Protein AF-A0A9Q0SMW6-F1 (afdb_monomer_lite)

Foldseek 3Di:
DDDDDDDDDDPPDPDDDPDDPPDPDPDPPDDDDPVCVVVVVVVVVVCVVVVVCVDPVSVVVVVVVVVVVCVVCLVVQLVVCCVVPVDHSVRCVVPPD

Secondary structure (DSSP, 8-state):
----------TT-----------------PPPPGGGHHHHHHHHHHHHHTTTT--HHHHHHHHHHHHHHHHHHHHHHHHHHHHHH---HHHHHHHH-

pLDDT: mean 78.15, std 25.86, range [30.95, 98.12]

InterPro domains:
  IPR012394 Aldehyde dehydrogenase NAD(P)-dependent [PTHR43570] (38-97)
  IPR016161 Aldehyde/histidinol dehydrogenase [SSF53720] (36-94)
  IPR016162 Aldehyde dehydrogenase, N-terminal [G3DSA:3.40.605.10] (46-97)

Organism: NCBI:txid2511006

Sequence (97 aa):
MRSLFFIIFISGISKSASAALPAPTEGKKQPFDAGEAPLLVKELNESFRAGRTRSYEWRVSQLKGIGKMVEEREKDISEALYKDLSKPEFEAFASEV

Radius of gyration: 18.3 Å; chains: 1; bounding box: 31×52×44 Å

Structure (mmCIF, N/CA/C/O backbone):
data_AF-A0A9Q0SMW6-F1
#
_entry.id   AF-A0A9Q0SMW6-F1
#
loop_
_atom_site.group_PDB
_atom_site.id
_atom_site.type_symbol
_atom_site.label_atom_id
_atom_site.label_alt_id
_atom_site.label_comp_id
_atom_site.label_asym_id
_atom_site.label_entity_id
_atom_site.label_seq_id
_atom_site.pdbx_PDB_ins_code
_atom_site.Cartn_x
_atom_site.Cartn_y
_atom_site.Cartn_z
_atom_site.occupancy
_atom_site.B_iso_or_equiv
_atom_site.auth_seq_id
_atom_site.auth_comp_id
_atom_site.auth_asym_id
_atom_site.auth_atom_id
_atom_site.pdbx_PDB_model_num
ATOM 1 N N . MET A 1 1 ? 16.634 28.889 14.436 1.00 38.78 1 MET A N 1
ATOM 2 C CA . MET A 1 1 ? 15.357 28.813 15.181 1.00 38.78 1 MET A CA 1
ATOM 3 C C . MET A 1 1 ? 14.342 27.992 14.392 1.00 38.78 1 MET A C 1
ATOM 5 O O . MET A 1 1 ? 13.683 28.546 13.530 1.00 38.78 1 MET A O 1
ATOM 9 N N . ARG A 1 2 ? 14.262 26.682 14.647 1.00 31.50 2 ARG A N 1
ATOM 10 C CA . ARG A 1 2 ? 13.146 25.767 14.316 1.00 31.50 2 ARG A CA 1
ATOM 11 C C . ARG A 1 2 ? 13.282 24.581 15.284 1.00 31.50 2 ARG A C 1
ATOM 13 O O . ARG A 1 2 ? 13.978 23.625 14.987 1.00 31.50 2 ARG A O 1
ATOM 20 N N . SER A 1 3 ? 13.153 24.879 16.573 1.00 31.62 3 SER A N 1
ATOM 21 C CA . SER A 1 3 ? 11.986 24.545 17.398 1.00 31.62 3 SER A CA 1
ATOM 22 C C . SER A 1 3 ? 11.724 23.041 17.426 1.00 31.62 3 SER A C 1
ATOM 24 O O . SER A 1 3 ? 11.125 22.471 16.518 1.00 31.62 3 SER A O 1
ATOM 26 N N . LEU A 1 4 ? 12.251 22.439 18.493 1.00 32.38 4 LEU A N 1
ATOM 27 C CA . LEU A 1 4 ? 11.910 21.134 19.030 1.00 32.38 4 LEU A CA 1
ATOM 28 C C . LEU A 1 4 ? 10.396 21.073 19.259 1.00 32.38 4 LEU A C 1
ATOM 30 O O . LEU A 1 4 ? 9.923 21.665 20.217 1.00 32.38 4 LEU A O 1
ATOM 34 N N . PHE A 1 5 ? 9.646 20.354 18.432 1.00 36.09 5 PHE A N 1
ATOM 35 C CA . PHE A 1 5 ? 8.296 19.896 18.778 1.00 36.09 5 PHE A CA 1
ATOM 36 C C . PHE A 1 5 ? 7.949 18.692 17.902 1.00 36.09 5 PHE A C 1
ATOM 38 O O . PHE A 1 5 ? 7.287 18.834 16.882 1.00 36.09 5 PHE A O 1
ATOM 45 N N . PHE A 1 6 ? 8.427 17.501 18.271 1.00 34.25 6 PHE A N 1
ATOM 46 C CA . PHE A 1 6 ? 7.779 16.257 17.843 1.00 34.25 6 PHE A CA 1
ATOM 47 C C . PHE A 1 6 ? 8.086 15.098 18.802 1.00 34.25 6 PHE A C 1
ATOM 49 O O . PHE A 1 6 ? 8.733 14.113 18.469 1.00 34.25 6 PHE A O 1
ATOM 56 N N . ILE A 1 7 ? 7.622 15.251 20.039 1.00 36.38 7 ILE A N 1
ATOM 57 C CA . ILE A 1 7 ? 7.239 14.142 20.918 1.00 36.38 7 ILE A CA 1
ATOM 58 C C . ILE A 1 7 ? 5.866 14.609 21.410 1.00 36.38 7 ILE A C 1
ATOM 60 O O . ILE A 1 7 ? 5.746 15.728 21.899 1.00 36.38 7 ILE A O 1
ATOM 64 N N . ILE A 1 8 ? 4.769 13.923 21.109 1.00 31.52 8 ILE A N 1
ATOM 65 C CA . ILE A 1 8 ? 4.235 12.770 21.837 1.00 31.52 8 ILE A CA 1
ATOM 66 C C . ILE A 1 8 ? 3.175 12.114 20.917 1.00 31.52 8 ILE A C 1
ATOM 68 O O . ILE A 1 8 ? 2.549 12.823 20.132 1.00 31.52 8 ILE A O 1
ATOM 72 N N . PHE A 1 9 ? 2.954 10.798 21.079 1.00 31.41 9 PHE A N 1
ATOM 73 C CA . PHE A 1 9 ? 1.710 10.037 20.805 1.00 31.41 9 PHE A CA 1
ATOM 74 C C . PHE A 1 9 ? 1.787 8.858 19.814 1.00 31.41 9 PHE A C 1
ATOM 76 O O . PHE A 1 9 ? 1.063 8.841 18.830 1.00 31.41 9 PHE A O 1
ATOM 83 N N . ILE A 1 10 ? 2.569 7.812 20.131 1.00 39.53 10 ILE A N 1
ATOM 84 C CA . ILE A 1 10 ? 2.182 6.409 19.843 1.00 39.53 10 ILE A CA 1
ATOM 85 C C . ILE A 1 10 ? 2.732 5.494 20.955 1.00 39.53 10 ILE A C 1
ATOM 87 O O . ILE A 1 10 ? 3.656 4.706 20.757 1.00 39.53 10 ILE A O 1
ATOM 91 N N . SER A 1 11 ? 2.184 5.591 22.167 1.00 36.94 11 SER A N 1
ATOM 92 C CA . SER A 1 11 ? 2.352 4.533 23.169 1.00 36.94 11 SER A CA 1
ATOM 93 C C . SER A 1 11 ? 1.536 3.315 22.724 1.00 36.94 11 SER A C 1
ATOM 95 O O . SER A 1 11 ? 0.342 3.230 23.005 1.00 36.94 11 SER A O 1
ATOM 97 N N . GLY A 1 12 ? 2.157 2.405 21.968 1.00 38.72 12 GLY A N 1
ATOM 98 C CA . GLY A 1 12 ? 1.531 1.128 21.607 1.00 38.72 12 GLY A CA 1
ATOM 99 C C . GLY A 1 12 ? 2.046 0.425 20.353 1.00 38.72 12 GLY A C 1
ATOM 100 O O . GLY A 1 12 ? 1.697 -0.730 20.149 1.00 38.72 12 GLY A O 1
ATOM 101 N N . ILE A 1 13 ? 2.895 1.060 19.540 1.00 44.75 13 ILE A N 1
ATOM 102 C CA . ILE A 1 13 ? 3.664 0.369 18.493 1.00 44.75 13 ILE A CA 1
ATOM 103 C C . ILE A 1 13 ? 5.132 0.719 18.720 1.00 44.75 13 ILE A C 1
ATOM 105 O O . ILE A 1 13 ? 5.706 1.622 18.118 1.00 44.75 13 ILE A O 1
ATOM 109 N N . SER A 1 14 ? 5.721 0.025 19.691 1.00 35.66 14 SER A N 1
ATOM 110 C CA . SER A 1 14 ? 7.161 0.018 19.921 1.00 35.66 14 SER A CA 1
ATOM 111 C C . SER A 1 14 ? 7.841 -0.755 18.789 1.00 35.66 14 SER A C 1
ATOM 113 O O . SER A 1 14 ? 8.009 -1.969 18.866 1.00 35.66 14 SER A O 1
ATOM 115 N N . LYS A 1 15 ? 8.194 -0.041 17.716 1.00 34.09 15 LYS A N 1
ATOM 116 C CA . LYS A 1 15 ? 9.449 -0.221 16.972 1.00 34.09 15 LYS A CA 1
ATOM 117 C C . LYS A 1 15 ? 9.636 0.952 16.014 1.00 34.09 15 LYS A C 1
ATOM 119 O O . LYS A 1 15 ? 9.069 1.010 14.930 1.00 34.09 15 LYS A O 1
ATOM 124 N N . SER A 1 16 ? 10.455 1.902 16.441 1.00 33.50 16 SER A N 1
ATOM 125 C CA . SER A 1 16 ? 11.094 2.874 15.566 1.00 33.50 16 SER A CA 1
ATOM 126 C C . SER A 1 16 ? 11.999 2.144 14.568 1.00 33.50 16 SER A C 1
ATOM 128 O O . SER A 1 16 ? 12.974 1.515 14.976 1.00 33.50 16 SER A O 1
ATOM 130 N N . ALA A 1 17 ? 11.716 2.269 13.276 1.00 30.95 17 ALA A N 1
ATOM 131 C CA . ALA A 1 17 ? 12.685 2.023 12.216 1.00 30.95 17 ALA A CA 1
ATOM 132 C C . ALA A 1 17 ? 12.727 3.266 11.320 1.00 30.95 17 ALA A C 1
ATOM 134 O O . ALA A 1 17 ? 12.131 3.315 10.251 1.00 30.95 17 ALA A O 1
ATOM 135 N N . SER A 1 18 ? 13.424 4.301 11.793 1.00 40.06 18 SER A N 1
ATOM 136 C CA . SER A 1 18 ? 14.062 5.259 10.892 1.00 40.06 18 SER A CA 1
ATOM 137 C C . SER A 1 18 ? 15.298 4.558 10.338 1.00 40.06 18 SER A C 1
ATOM 139 O O . SER A 1 18 ? 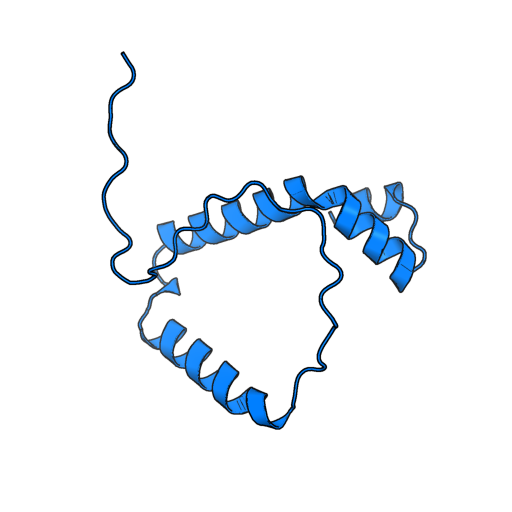16.377 4.642 10.918 1.00 40.06 18 SER A O 1
ATOM 141 N N . ALA A 1 19 ? 15.117 3.804 9.262 1.00 32.47 19 ALA A N 1
ATOM 142 C CA . ALA A 1 19 ? 16.199 3.262 8.462 1.00 32.47 19 ALA A CA 1
ATOM 143 C C . ALA A 1 19 ? 15.980 3.776 7.042 1.00 32.47 19 ALA A C 1
ATOM 145 O O . ALA A 1 19 ? 14.886 3.621 6.498 1.00 32.47 19 ALA A O 1
ATOM 146 N N . ALA A 1 20 ? 17.003 4.409 6.462 1.00 37.12 20 ALA A N 1
ATOM 147 C CA . ALA A 1 20 ? 17.096 4.530 5.014 1.00 37.12 20 ALA A CA 1
ATOM 148 C C . ALA A 1 20 ? 16.736 3.164 4.427 1.00 37.12 20 ALA A C 1
ATOM 150 O O . ALA A 1 20 ? 17.273 2.161 4.903 1.00 37.12 20 ALA A O 1
ATOM 151 N N . LEU A 1 21 ? 15.778 3.129 3.498 1.00 42.47 21 LEU A N 1
ATOM 152 C CA . LEU A 1 21 ? 15.308 1.889 2.895 1.00 42.47 21 LEU A CA 1
ATOM 153 C C . LEU A 1 21 ? 16.539 1.100 2.420 1.00 42.47 21 LEU A C 1
ATOM 155 O O . LEU A 1 21 ? 17.241 1.574 1.524 1.00 42.47 21 LEU A O 1
ATOM 159 N N . PRO A 1 22 ? 16.871 -0.039 3.054 1.00 42.59 22 PRO A N 1
ATOM 160 C CA . PRO A 1 22 ? 17.939 -0.879 2.553 1.00 42.59 22 PRO A CA 1
ATOM 161 C C . PRO A 1 22 ? 17.536 -1.348 1.153 1.00 42.59 22 PRO A C 1
ATOM 163 O O . PRO A 1 22 ? 16.350 -1.583 0.899 1.00 42.59 22 PRO A O 1
ATOM 166 N N . ALA A 1 23 ? 18.520 -1.461 0.257 1.00 47.81 23 ALA A N 1
ATOM 167 C CA . ALA A 1 23 ? 18.352 -2.100 -1.047 1.00 47.81 23 ALA A CA 1
ATOM 168 C C . ALA A 1 23 ? 17.529 -3.393 -0.894 1.00 47.81 23 ALA A C 1
ATOM 170 O O . ALA A 1 23 ? 17.689 -4.056 0.139 1.00 47.81 23 ALA A O 1
ATOM 171 N N . PRO A 1 24 ? 16.658 -3.744 -1.861 1.00 53.09 24 PRO A N 1
ATOM 172 C CA . PRO A 1 24 ? 15.805 -4.921 -1.770 1.00 53.09 24 PRO A CA 1
ATOM 173 C C . PRO A 1 24 ? 16.688 -6.147 -1.556 1.00 53.09 24 PRO A C 1
ATOM 175 O O . PRO A 1 24 ? 17.323 -6.665 -2.469 1.00 53.09 24 PRO A O 1
ATOM 178 N N 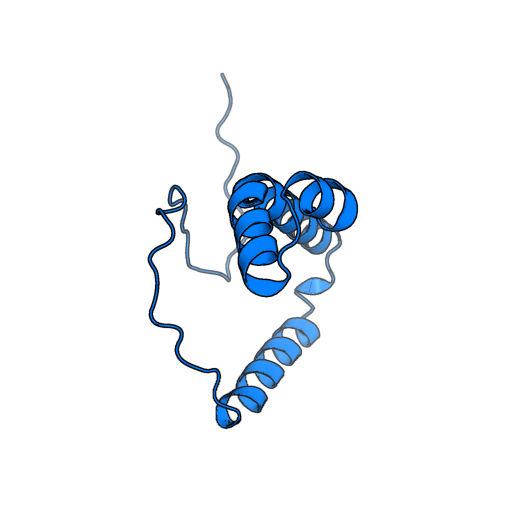. THR A 1 25 ? 16.782 -6.585 -0.305 1.00 44.91 25 THR A N 1
ATOM 179 C CA . THR A 1 25 ? 17.354 -7.875 0.010 1.00 44.91 25 THR A CA 1
ATOM 180 C C . THR A 1 25 ? 16.319 -8.871 -0.471 1.00 44.91 25 THR A C 1
ATOM 182 O O . THR A 1 25 ? 15.172 -8.847 -0.021 1.00 44.91 25 THR A O 1
ATOM 185 N N . GLU A 1 26 ? 16.698 -9.706 -1.437 1.00 49.84 26 GLU A N 1
ATOM 186 C CA . GLU A 1 26 ? 15.922 -10.870 -1.855 1.00 49.84 26 GLU A CA 1
ATOM 187 C C . GLU A 1 26 ? 15.796 -11.820 -0.654 1.00 49.84 26 GLU A C 1
ATOM 189 O O . GLU A 1 26 ? 16.532 -12.793 -0.484 1.00 49.84 26 GLU A O 1
ATOM 194 N N . GLY A 1 27 ? 14.895 -11.482 0.265 1.00 49.84 27 GLY A N 1
ATOM 195 C CA . GLY A 1 27 ? 14.487 -12.349 1.346 1.00 49.84 27 GLY A CA 1
ATOM 196 C C . GLY A 1 27 ? 13.841 -13.571 0.718 1.00 49.84 27 GLY A C 1
ATOM 197 O O . GLY A 1 27 ? 12.960 -13.444 -0.131 1.00 49.84 27 GLY A O 1
ATOM 198 N N . LYS A 1 28 ? 14.292 -14.762 1.117 1.00 44.84 28 LYS A N 1
ATOM 199 C CA . LYS A 1 28 ? 13.679 -16.032 0.717 1.00 44.84 28 LYS A CA 1
ATOM 200 C C . LYS A 1 28 ? 12.160 -15.915 0.907 1.00 44.84 28 LYS A C 1
ATOM 202 O O . LYS A 1 28 ? 11.715 -15.810 2.049 1.00 44.84 28 LYS A O 1
ATOM 207 N N . LYS A 1 29 ? 11.386 -15.905 -0.190 1.00 59.78 29 LYS A N 1
ATOM 208 C CA . LYS A 1 29 ? 9.915 -15.949 -0.160 1.00 59.78 29 LYS A CA 1
ATOM 209 C C . LYS A 1 29 ? 9.514 -17.264 0.501 1.00 59.78 29 LYS A C 1
ATOM 211 O O . LYS A 1 29 ? 9.453 -18.297 -0.159 1.00 59.78 29 LYS A O 1
ATOM 216 N N . GLN A 1 30 ? 9.302 -17.239 1.812 1.00 70.38 30 GLN A N 1
ATOM 217 C CA . GLN A 1 30 ? 8.611 -18.330 2.478 1.00 70.38 30 GLN A CA 1
ATOM 218 C C . GLN A 1 30 ? 7.145 -18.263 2.034 1.00 70.38 30 GLN A C 1
ATOM 220 O O . GLN A 1 30 ? 6.565 -17.172 2.058 1.00 70.38 30 GLN A O 1
ATOM 225 N N . PRO A 1 31 ? 6.558 -19.371 1.560 1.00 79.00 31 PRO A N 1
ATOM 226 C CA . PRO A 1 31 ? 5.154 -19.388 1.183 1.00 79.00 31 PRO A CA 1
ATOM 227 C C . PRO A 1 31 ? 4.284 -19.148 2.421 1.00 79.00 31 PRO A C 1
ATOM 229 O O . PRO A 1 31 ? 4.604 -19.615 3.512 1.00 79.00 31 PRO A O 1
ATOM 232 N N . PHE A 1 32 ? 3.186 -18.417 2.239 1.00 87.12 32 PHE A N 1
ATOM 233 C CA . PHE A 1 32 ? 2.177 -18.246 3.279 1.00 87.12 32 PHE A CA 1
ATOM 234 C C . PHE A 1 32 ? 1.517 -19.597 3.591 1.00 87.12 32 PHE A C 1
ATOM 236 O O . PHE A 1 32 ? 1.020 -20.255 2.673 1.00 87.12 32 PHE A O 1
ATOM 243 N N . ASP A 1 33 ? 1.511 -20.005 4.862 1.00 88.50 33 ASP A N 1
ATOM 244 C CA . ASP A 1 33 ? 0.833 -21.226 5.298 1.00 88.50 33 ASP A CA 1
ATOM 245 C C . ASP A 1 33 ? -0.660 -20.966 5.544 1.00 88.50 33 ASP A C 1
ATOM 247 O O . ASP A 1 33 ? -1.056 -20.035 6.246 1.00 88.50 33 ASP A O 1
ATOM 251 N N . ALA A 1 34 ? -1.517 -21.835 5.005 1.00 90.44 34 ALA A N 1
ATOM 252 C CA . ALA A 1 34 ? -2.960 -21.740 5.205 1.00 90.44 34 ALA A CA 1
ATOM 253 C C . ALA A 1 34 ? -3.355 -21.905 6.686 1.00 90.44 34 ALA A C 1
ATOM 255 O O . ALA A 1 34 ? -4.370 -21.348 7.112 1.00 90.44 34 ALA A O 1
ATOM 256 N N . GLY A 1 35 ? -2.546 -22.623 7.477 1.00 92.31 35 GLY A N 1
ATOM 257 C CA . GLY A 1 35 ? -2.717 -22.759 8.924 1.00 92.31 35 GLY A CA 1
ATOM 258 C C . GLY A 1 35 ? -2.556 -21.446 9.701 1.00 92.31 35 GLY A C 1
ATOM 259 O O . GLY A 1 35 ? -3.145 -21.301 10.773 1.00 92.31 35 GLY A O 1
ATOM 260 N N . GLU A 1 36 ? -1.836 -20.460 9.154 1.00 91.62 36 GLU A N 1
ATOM 261 C CA . GLU A 1 36 ? -1.610 -19.147 9.777 1.00 91.62 36 GLU A CA 1
ATOM 262 C C . GLU A 1 36 ? -2.758 -18.156 9.524 1.00 91.62 36 GLU A C 1
ATOM 264 O O . GLU A 1 36 ? -2.954 -17.204 10.289 1.00 91.62 36 GLU A O 1
ATOM 269 N N . ALA A 1 37 ? -3.572 -18.387 8.488 1.00 94.44 37 ALA A N 1
ATOM 270 C CA . ALA A 1 37 ? -4.648 -17.478 8.092 1.00 94.44 37 ALA A CA 1
ATOM 271 C C . ALA A 1 37 ? -5.659 -17.154 9.212 1.00 94.44 37 ALA A C 1
ATOM 273 O O . ALA A 1 37 ? -5.987 -15.974 9.381 1.00 94.44 37 ALA A O 1
ATOM 274 N N . PRO A 1 38 ? -6.136 -18.119 10.028 1.00 96.38 38 PRO A N 1
ATOM 275 C CA . PRO A 1 38 ? -7.061 -17.819 11.120 1.00 96.38 38 PRO A CA 1
ATOM 276 C C . PRO A 1 38 ? -6.461 -16.889 12.180 1.00 96.38 38 PRO A C 1
ATOM 278 O O . PRO A 1 38 ? -7.176 -16.062 12.748 1.00 96.38 38 PRO A O 1
ATOM 281 N N . LEU A 1 39 ? -5.154 -17.004 12.441 1.00 94.75 39 LEU A N 1
ATOM 282 C CA . LEU A 1 39 ? -4.453 -16.167 13.416 1.00 94.75 39 LEU A CA 1
ATOM 283 C C . LEU A 1 39 ? -4.325 -14.729 12.906 1.00 94.75 39 LEU A C 1
ATOM 285 O O . LEU A 1 39 ? -4.674 -13.797 13.631 1.00 94.75 39 LEU A O 1
ATOM 289 N N . LEU A 1 40 ? -3.937 -14.557 11.639 1.00 95.38 40 LEU A N 1
ATOM 290 C CA . LEU A 1 40 ? -3.870 -13.245 10.993 1.00 95.38 40 LEU A CA 1
ATOM 291 C C . LEU A 1 40 ? -5.240 -12.548 10.990 1.00 95.38 40 LEU A C 1
ATOM 293 O O . LEU A 1 40 ? -5.368 -11.388 11.382 1.00 95.38 40 LEU A O 1
ATOM 297 N N . VAL A 1 41 ? -6.297 -13.266 10.599 1.00 96.50 41 VAL A N 1
ATOM 298 C CA . VAL A 1 41 ? -7.666 -12.725 10.582 1.00 96.50 41 VAL A CA 1
ATOM 299 C C . VAL A 1 41 ? -8.132 -12.340 11.987 1.00 96.50 41 VAL A C 1
ATOM 301 O O . VAL A 1 41 ? -8.811 -11.322 12.155 1.00 96.50 41 VAL A O 1
ATOM 304 N N . LYS A 1 42 ? -7.776 -13.123 13.011 1.00 97.00 42 LYS A N 1
ATOM 305 C CA . LYS A 1 42 ? -8.086 -12.796 14.406 1.00 97.00 42 LYS A CA 1
ATOM 306 C C . LYS A 1 42 ? -7.430 -11.474 14.823 1.00 97.00 42 LYS A C 1
ATOM 308 O O . LYS A 1 42 ? -8.136 -10.597 15.318 1.00 97.00 42 LYS A O 1
ATOM 313 N N . GLU A 1 43 ? -6.136 -11.296 14.565 1.00 96.50 43 GLU A N 1
ATOM 314 C CA . GLU A 1 43 ? -5.392 -10.077 14.920 1.00 96.50 43 GLU A CA 1
ATOM 315 C C . GLU A 1 43 ? -5.946 -8.822 14.221 1.00 96.50 43 GLU A C 1
ATOM 317 O O . GLU A 1 43 ? -6.131 -7.763 14.840 1.00 96.50 43 GLU A O 1
ATOM 322 N N . LEU A 1 44 ? -6.269 -8.929 12.929 1.00 96.31 44 LEU A N 1
ATOM 323 C CA . LEU A 1 44 ? -6.860 -7.826 12.169 1.00 96.31 44 LEU A CA 1
ATOM 324 C C . LEU A 1 44 ? -8.238 -7.437 12.724 1.00 96.31 44 LEU A C 1
ATOM 326 O O . LEU A 1 44 ? -8.533 -6.250 12.895 1.00 96.31 44 LEU A O 1
ATOM 330 N N . ASN A 1 45 ? -9.064 -8.422 13.083 1.00 96.75 45 ASN A N 1
ATOM 331 C CA . ASN A 1 45 ? -10.367 -8.173 13.698 1.00 96.75 45 ASN A CA 1
ATOM 332 C C . ASN A 1 45 ? -10.250 -7.537 15.085 1.00 96.75 45 ASN A C 1
ATOM 334 O O . ASN A 1 45 ? -11.022 -6.634 15.407 1.00 96.75 45 ASN A O 1
ATOM 338 N N . GLU A 1 46 ? -9.297 -7.973 15.906 1.00 97.56 46 GLU A N 1
ATOM 339 C CA . GLU A 1 46 ? -9.022 -7.358 17.207 1.00 97.56 46 GLU A CA 1
ATOM 340 C C . GLU A 1 46 ? -8.585 -5.897 17.043 1.00 97.56 46 GLU A C 1
ATOM 342 O O . GLU A 1 46 ? -9.103 -5.013 17.726 1.00 97.56 46 GLU A O 1
ATOM 347 N N . SER A 1 47 ? -7.719 -5.616 16.065 1.00 94.75 47 SER A N 1
ATOM 348 C CA . SER A 1 47 ? -7.290 -4.256 15.718 1.00 94.75 47 SER A CA 1
ATOM 349 C C . SER A 1 47 ? -8.447 -3.348 15.322 1.00 94.75 47 SER A C 1
ATOM 351 O O . SER A 1 47 ? -8.524 -2.197 15.764 1.00 94.75 47 SER A O 1
ATOM 353 N N . PHE A 1 48 ? -9.352 -3.870 14.498 1.00 93.62 48 PHE A N 1
ATOM 354 C CA . PHE A 1 48 ? -10.529 -3.149 14.044 1.00 93.62 48 PHE A CA 1
ATOM 355 C C . PHE A 1 48 ? -11.524 -2.905 15.185 1.00 93.62 48 PHE A C 1
ATOM 357 O O . PHE A 1 48 ? -11.965 -1.772 15.393 1.00 93.62 48 PHE A O 1
ATOM 364 N N . ARG A 1 49 ? -11.837 -3.943 15.973 1.00 96.50 49 ARG A N 1
ATOM 365 C CA . ARG A 1 49 ? -12.762 -3.865 17.118 1.00 96.50 49 ARG A CA 1
ATOM 366 C C . ARG A 1 49 ? -12.254 -2.935 18.216 1.00 96.50 49 ARG A C 1
ATOM 368 O O . ARG A 1 49 ? -13.061 -2.246 18.832 1.00 96.50 49 ARG A O 1
ATOM 375 N N . ALA A 1 50 ? -10.937 -2.844 18.402 1.00 95.94 50 ALA A N 1
ATOM 376 C CA . ALA A 1 50 ? -10.306 -1.874 19.296 1.00 95.94 50 ALA A CA 1
ATOM 377 C C . ALA A 1 5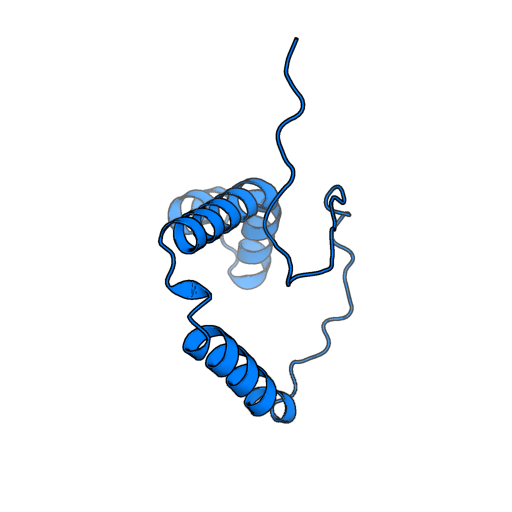0 ? -10.442 -0.411 18.818 1.00 95.94 50 ALA A C 1
ATOM 379 O O . ALA A 1 50 ? -10.008 0.506 19.509 1.00 95.94 50 ALA A O 1
ATOM 380 N N . GLY A 1 51 ? -11.015 -0.165 17.635 1.00 93.88 51 GLY A N 1
ATOM 381 C CA . GLY A 1 51 ? -11.283 1.176 17.121 1.00 93.88 51 GLY A CA 1
ATOM 382 C C . GLY A 1 51 ? -10.052 1.911 16.587 1.00 93.88 51 GLY A C 1
ATOM 383 O O . GLY A 1 51 ? -10.170 3.084 16.231 1.00 93.88 51 GLY A O 1
ATOM 384 N N . ARG A 1 52 ? -8.894 1.239 16.470 1.00 92.19 52 ARG A N 1
ATOM 385 C CA . ARG A 1 52 ? -7.623 1.846 16.026 1.00 92.19 52 ARG A CA 1
ATOM 386 C C . ARG A 1 52 ? -7.730 2.538 14.665 1.00 92.19 52 ARG A C 1
ATOM 388 O O . ARG A 1 52 ? -7.075 3.546 14.437 1.00 92.19 52 ARG A O 1
ATOM 395 N N . THR A 1 53 ? -8.598 2.038 13.788 1.00 95.12 53 THR A N 1
ATOM 396 C CA . THR A 1 53 ? -8.782 2.547 12.421 1.00 95.12 53 THR A CA 1
ATOM 397 C C . THR A 1 53 ? -9.879 3.620 12.289 1.00 95.12 53 THR A C 1
ATOM 399 O O . THR A 1 53 ? -10.131 4.131 11.193 1.00 95.12 53 THR A O 1
ATOM 402 N N . ARG A 1 54 ? -10.561 3.988 13.389 1.00 93.38 54 ARG A N 1
ATOM 403 C CA . ARG A 1 54 ? -11.734 4.889 13.360 1.00 93.38 54 ARG A CA 1
ATOM 404 C C . ARG A 1 54 ? -11.388 6.374 13.341 1.00 93.38 54 ARG A C 1
ATOM 406 O O . ARG A 1 54 ? -12.196 7.154 12.835 1.00 93.38 54 ARG A O 1
ATOM 413 N N . SER A 1 55 ? -10.231 6.776 13.862 1.00 97.06 55 SER A N 1
ATOM 414 C CA . SER A 1 55 ? -9.801 8.182 13.824 1.00 97.06 55 SER A CA 1
ATOM 415 C C . SER A 1 55 ? -9.610 8.644 12.379 1.00 97.06 55 SER A C 1
ATOM 417 O O . SER A 1 55 ? -9.102 7.909 11.527 1.00 97.06 55 SER A O 1
ATOM 419 N N . TYR A 1 56 ? -10.044 9.871 12.100 1.00 96.88 56 TYR A N 1
ATOM 420 C CA . TYR A 1 56 ? -9.850 10.499 10.799 1.00 96.88 56 TYR A CA 1
ATOM 421 C C . TYR A 1 56 ? -8.360 10.726 10.520 1.00 96.88 56 TYR A C 1
ATOM 423 O O . TYR A 1 56 ? -7.863 10.362 9.458 1.00 96.88 56 TYR A O 1
ATOM 431 N N . GLU A 1 57 ? -7.639 11.243 11.510 1.00 96.94 57 GLU A N 1
ATOM 432 C CA . GLU A 1 57 ? -6.205 11.518 11.473 1.00 96.94 57 GLU A CA 1
ATOM 433 C C . GLU A 1 57 ? -5.410 10.244 11.193 1.00 96.94 57 GLU A C 1
ATOM 435 O O . GLU A 1 57 ? -4.510 10.252 10.352 1.00 96.94 57 GLU A O 1
ATOM 440 N N . TRP A 1 58 ? -5.786 9.131 11.834 1.00 95.62 58 TRP A N 1
ATOM 441 C CA . TRP A 1 58 ? -5.179 7.833 11.563 1.00 95.62 58 TRP A CA 1
ATOM 442 C C . TRP A 1 58 ? -5.365 7.441 10.096 1.00 95.62 58 TRP A C 1
ATOM 444 O O . TRP A 1 58 ? -4.374 7.179 9.418 1.00 95.62 58 TRP A O 1
ATOM 45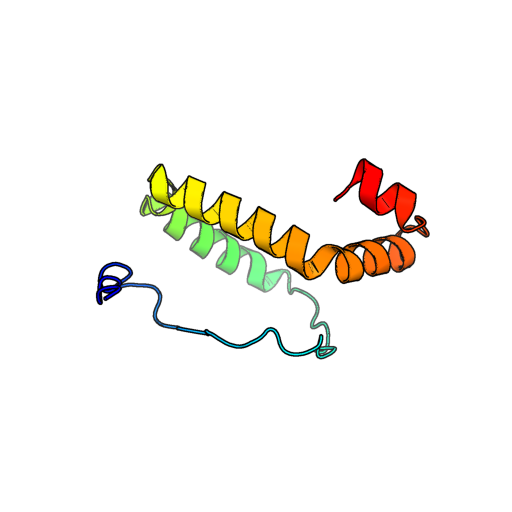4 N N . ARG A 1 59 ? -6.594 7.488 9.560 1.00 97.56 59 ARG A N 1
ATOM 455 C CA . ARG A 1 59 ? -6.850 7.141 8.148 1.00 97.56 59 ARG A CA 1
ATOM 456 C C . ARG A 1 59 ? -6.071 8.032 7.185 1.00 97.56 59 ARG A C 1
ATOM 458 O O . ARG A 1 59 ? -5.452 7.519 6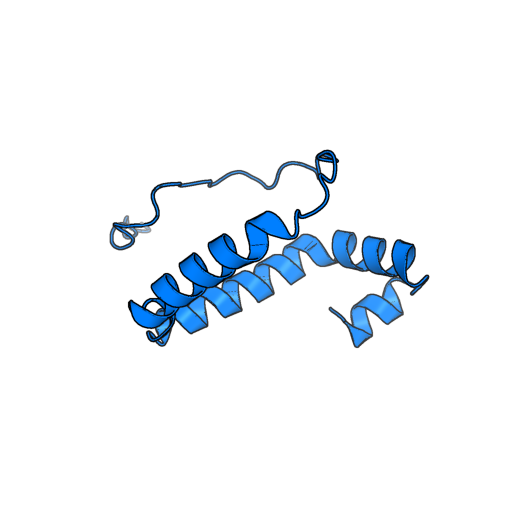.259 1.00 97.56 59 ARG A O 1
ATOM 465 N N . VAL A 1 60 ? -6.045 9.343 7.428 1.00 98.12 60 VAL A N 1
ATOM 466 C CA . VAL A 1 60 ? -5.261 10.287 6.618 1.00 98.12 60 VAL A CA 1
ATOM 467 C C . VAL A 1 60 ? -3.772 9.946 6.670 1.00 98.12 60 VAL A C 1
ATOM 469 O O . VAL A 1 60 ? -3.111 9.957 5.634 1.00 98.12 60 VAL A O 1
ATOM 472 N N . SER A 1 61 ? -3.238 9.614 7.850 1.00 97.50 61 SER A N 1
ATOM 473 C CA . SER A 1 61 ? -1.829 9.230 7.999 1.00 97.50 61 SER A CA 1
ATOM 474 C C . SER A 1 61 ? -1.486 7.966 7.208 1.00 97.50 61 SER A C 1
ATOM 476 O O . SER A 1 61 ? -0.453 7.934 6.545 1.00 97.50 61 SER A O 1
ATOM 478 N N . GLN A 1 62 ? -2.370 6.960 7.218 1.00 97.81 62 GLN A N 1
ATOM 479 C CA . GLN A 1 62 ? -2.154 5.713 6.486 1.00 97.81 62 GLN A CA 1
ATOM 480 C C . GLN A 1 62 ? -2.191 5.939 4.974 1.00 97.81 62 GLN A C 1
ATOM 482 O O . GLN A 1 62 ? -1.297 5.479 4.274 1.00 97.81 62 GLN A O 1
ATOM 487 N N . LEU A 1 63 ? -3.165 6.707 4.472 1.00 98.12 63 LEU A N 1
ATOM 488 C CA . LEU A 1 63 ? -3.270 7.024 3.043 1.00 98.12 63 LEU A CA 1
ATOM 489 C C . LEU A 1 63 ? -2.055 7.809 2.537 1.00 98.12 63 LEU A C 1
ATOM 491 O O . LEU A 1 63 ? -1.513 7.490 1.484 1.00 98.12 63 LEU A O 1
ATOM 495 N N . LYS A 1 64 ? -1.576 8.791 3.311 1.00 98.00 64 LYS A N 1
ATOM 496 C CA . LYS A 1 64 ? -0.335 9.512 2.987 1.00 98.00 64 LYS A CA 1
ATOM 497 C C . LYS A 1 64 ? 0.883 8.590 2.991 1.00 98.00 64 LYS A C 1
ATOM 499 O O . LYS A 1 64 ? 1.757 8.744 2.148 1.00 98.00 64 LYS A O 1
ATOM 504 N N . GLY A 1 65 ? 0.936 7.643 3.928 1.00 97.62 65 GLY A N 1
ATOM 505 C CA . GLY A 1 65 ? 1.983 6.625 3.976 1.00 97.62 65 GLY A CA 1
ATOM 506 C C . GLY A 1 65 ? 1.994 5.741 2.729 1.00 97.62 65 GLY A C 1
ATOM 507 O O . GLY A 1 65 ? 3.060 5.515 2.168 1.00 97.62 65 GLY A O 1
ATOM 508 N N . ILE A 1 66 ? 0.818 5.304 2.263 1.00 96.62 66 ILE A N 1
ATOM 509 C CA . ILE A 1 66 ? 0.679 4.520 1.027 1.00 96.62 66 ILE A CA 1
ATOM 510 C C . ILE A 1 66 ? 1.133 5.339 -0.183 1.00 96.62 66 ILE A C 1
ATOM 512 O O . ILE A 1 66 ? 1.959 4.853 -0.945 1.00 96.62 66 ILE A O 1
ATOM 516 N N . GLY A 1 67 ? 0.662 6.583 -0.329 1.00 96.19 67 GLY A N 1
ATOM 517 C CA . GLY A 1 67 ? 1.080 7.451 -1.438 1.00 96.19 67 GLY A CA 1
ATOM 518 C C . GLY A 1 67 ? 2.596 7.645 -1.479 1.00 96.19 67 GLY A C 1
ATOM 519 O O . GLY A 1 67 ? 3.225 7.407 -2.502 1.00 96.19 67 GLY A O 1
ATOM 520 N N . LYS A 1 68 ? 3.206 7.941 -0.325 1.00 97.50 68 LYS A N 1
ATOM 521 C CA . LYS A 1 68 ? 4.661 8.067 -0.206 1.00 97.50 68 LYS A CA 1
ATOM 522 C C . LYS A 1 68 ? 5.397 6.769 -0.568 1.00 97.50 68 LYS A C 1
ATOM 524 O O . LYS A 1 68 ? 6.428 6.821 -1.223 1.00 97.50 68 LYS A O 1
ATOM 529 N N . MET A 1 69 ? 4.888 5.613 -0.142 1.00 96.94 69 MET A N 1
ATOM 530 C CA . MET A 1 69 ? 5.479 4.318 -0.490 1.00 96.94 69 MET A CA 1
ATOM 531 C C . MET A 1 69 ? 5.434 4.071 -2.003 1.00 96.94 69 MET A C 1
ATOM 533 O O . MET A 1 69 ? 6.414 3.576 -2.547 1.00 96.94 69 MET A O 1
ATOM 537 N N . VAL A 1 70 ? 4.328 4.410 -2.673 1.00 96.19 70 VAL A N 1
ATOM 538 C CA . VAL A 1 70 ? 4.203 4.275 -4.133 1.00 96.19 70 VAL A CA 1
ATOM 539 C C . VAL A 1 70 ? 5.197 5.199 -4.840 1.00 96.19 70 VAL A C 1
ATOM 541 O O . VAL A 1 70 ? 5.978 4.715 -5.651 1.00 96.19 70 VAL A O 1
ATOM 544 N N . GLU A 1 71 ? 5.262 6.478 -4.455 1.00 95.38 71 GLU A N 1
ATOM 545 C CA . GLU A 1 71 ? 6.228 7.447 -5.004 1.00 95.38 71 GLU A CA 1
ATOM 546 C C . GLU A 1 71 ? 7.686 6.990 -4.810 1.00 95.38 71 GLU A C 1
ATOM 548 O O . GLU A 1 71 ? 8.502 7.054 -5.727 1.00 95.38 71 GLU A O 1
ATOM 553 N N . GLU A 1 72 ? 8.037 6.498 -3.618 1.00 96.50 72 GLU A N 1
ATOM 554 C CA . GLU A 1 72 ? 9.398 6.039 -3.315 1.00 96.50 72 GLU A CA 1
ATOM 555 C C . GLU A 1 72 ? 9.775 4.748 -4.058 1.00 96.50 72 GLU A C 1
ATOM 557 O O . GLU A 1 72 ? 10.966 4.486 -4.244 1.00 96.50 72 GLU A O 1
ATOM 562 N N . ARG A 1 73 ? 8.791 3.925 -4.452 1.00 95.56 73 ARG A N 1
ATOM 563 C CA . ARG A 1 73 ? 8.990 2.574 -5.011 1.00 95.56 73 ARG A CA 1
ATOM 564 C C . ARG A 1 73 ? 8.469 2.393 -6.434 1.00 95.56 73 ARG A C 1
ATOM 566 O O . ARG A 1 73 ? 8.410 1.261 -6.903 1.00 95.56 73 ARG A O 1
ATOM 573 N N . GLU A 1 74 ? 8.147 3.470 -7.141 1.00 95.12 74 GLU A N 1
ATOM 574 C CA . GLU A 1 74 ? 7.593 3.444 -8.502 1.00 95.12 74 GLU A CA 1
ATOM 575 C C . GLU A 1 74 ? 8.366 2.521 -9.460 1.00 95.12 74 GLU A C 1
ATOM 577 O O . GLU A 1 74 ? 7.769 1.718 -10.181 1.00 95.12 74 GLU A O 1
ATOM 582 N N . LYS A 1 75 ? 9.703 2.585 -9.433 1.00 94.19 75 LYS A N 1
ATOM 583 C CA . LYS A 1 75 ? 10.562 1.752 -10.290 1.00 94.19 75 LYS A CA 1
ATOM 584 C C . LYS A 1 75 ? 10.496 0.273 -9.928 1.00 94.19 75 LYS A C 1
ATOM 586 O O . LYS A 1 75 ? 10.383 -0.556 -10.825 1.00 94.19 75 LYS A O 1
ATOM 591 N N . ASP A 1 76 ? 10.525 -0.046 -8.634 1.00 95.56 76 ASP A N 1
ATOM 592 C CA . ASP A 1 76 ? 10.406 -1.425 -8.146 1.00 95.56 76 ASP A CA 1
ATOM 593 C C . ASP A 1 76 ? 9.047 -2.019 -8.565 1.00 95.56 76 ASP A C 1
ATOM 595 O O . ASP A 1 76 ? 8.966 -3.173 -8.986 1.00 95.56 76 ASP A O 1
ATOM 599 N N . ILE A 1 77 ? 7.979 -1.214 -8.476 1.00 95.19 77 ILE A N 1
ATOM 600 C CA . ILE A 1 77 ? 6.617 -1.595 -8.874 1.00 95.19 77 ILE A CA 1
ATOM 601 C C . ILE A 1 77 ? 6.546 -1.813 -10.390 1.00 95.19 77 ILE A C 1
ATOM 603 O O . ILE A 1 77 ? 6.073 -2.856 -10.833 1.00 95.19 77 ILE A O 1
ATOM 607 N N . SER A 1 78 ? 7.070 -0.882 -11.188 1.00 95.62 78 SER A N 1
ATOM 608 C CA . SER A 1 78 ? 7.099 -0.994 -12.652 1.00 95.62 78 SER A CA 1
ATOM 609 C C . SER A 1 78 ? 7.906 -2.206 -13.125 1.00 95.62 78 SER A C 1
ATOM 611 O O . SER A 1 78 ? 7.489 -2.916 -14.039 1.00 95.62 78 SER A O 1
ATOM 613 N N . GLU A 1 79 ? 9.034 -2.502 -12.476 1.00 96.25 79 GLU A N 1
ATOM 614 C CA . GLU A 1 79 ? 9.837 -3.689 -12.776 1.00 96.25 79 GLU A CA 1
ATOM 615 C C . GLU A 1 79 ? 9.094 -4.986 -12.420 1.00 96.25 79 GLU A C 1
ATOM 617 O O . GLU A 1 79 ? 9.147 -5.956 -13.180 1.00 96.25 79 GLU A O 1
ATOM 622 N N . ALA A 1 80 ? 8.375 -5.016 -11.293 1.00 95.62 80 ALA A N 1
ATOM 623 C CA . ALA A 1 80 ? 7.534 -6.153 -10.930 1.00 95.62 80 ALA A CA 1
ATOM 624 C C . ALA A 1 80 ? 6.399 -6.363 -11.947 1.00 95.62 80 ALA A C 1
ATOM 626 O O . ALA A 1 80 ? 6.198 -7.484 -12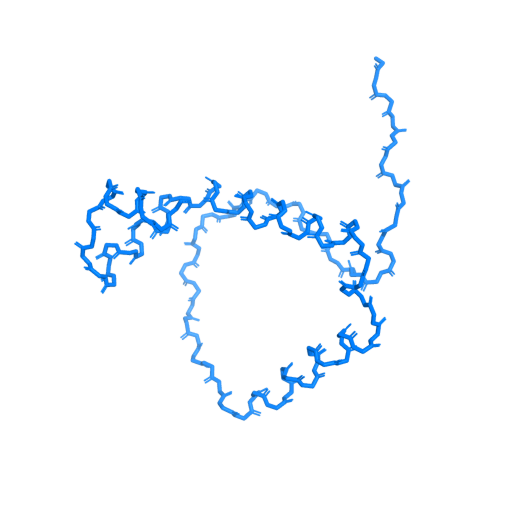.409 1.00 95.62 80 ALA A O 1
ATOM 627 N N . LEU A 1 81 ? 5.730 -5.288 -12.377 1.00 95.81 81 LEU A N 1
ATOM 628 C CA . LEU A 1 81 ? 4.689 -5.338 -13.409 1.00 95.81 81 LEU A CA 1
ATOM 629 C C . LEU A 1 81 ? 5.231 -5.823 -14.757 1.00 95.81 81 LEU A C 1
ATOM 631 O O . LEU A 1 81 ? 4.564 -6.592 -15.450 1.00 95.81 81 LEU A O 1
ATOM 635 N N . TYR A 1 82 ? 6.458 -5.450 -15.119 1.00 96.62 82 TYR A N 1
ATOM 636 C CA . TYR A 1 82 ? 7.112 -6.010 -16.298 1.00 96.62 82 TYR A CA 1
ATOM 637 C C . TYR A 1 82 ? 7.404 -7.510 -16.132 1.00 96.62 82 TYR A C 1
ATOM 639 O O . TYR A 1 82 ? 7.139 -8.294 -17.040 1.00 96.62 82 TYR A O 1
ATOM 647 N N . LYS A 1 83 ? 7.909 -7.948 -14.975 1.00 97.00 83 LYS A N 1
ATOM 648 C CA . LYS A 1 83 ? 8.207 -9.371 -14.724 1.00 97.00 83 LYS A CA 1
ATOM 649 C C . LYS A 1 83 ? 6.953 -10.247 -14.722 1.00 97.00 83 LYS A C 1
ATOM 651 O O . LYS A 1 83 ? 6.995 -11.347 -15.268 1.00 97.00 83 LYS A O 1
ATOM 656 N N . ASP A 1 84 ? 5.861 -9.759 -14.142 1.00 96.62 84 ASP A N 1
ATOM 657 C CA . ASP A 1 84 ? 4.628 -10.531 -13.981 1.00 96.62 84 ASP A CA 1
ATOM 658 C C . ASP A 1 84 ? 3.728 -10.451 -15.222 1.00 96.62 84 ASP A C 1
ATOM 660 O O . ASP A 1 84 ? 3.140 -11.453 -15.631 1.00 96.62 84 ASP A O 1
ATOM 664 N N . LEU A 1 85 ? 3.621 -9.267 -15.837 1.00 96.56 85 LEU A N 1
ATOM 665 C CA . LEU A 1 85 ? 2.645 -8.973 -16.894 1.00 96.56 85 LEU A CA 1
ATOM 666 C C . LEU A 1 85 ? 3.279 -8.536 -18.222 1.00 96.56 85 LEU A C 1
ATOM 668 O O . LEU A 1 85 ? 2.557 -8.324 -19.193 1.00 96.56 85 LEU A O 1
ATOM 672 N N . SER A 1 86 ? 4.608 -8.386 -18.292 1.00 96.50 86 SER A N 1
ATOM 673 C CA . SER A 1 86 ? 5.328 -7.834 -19.457 1.00 96.50 86 SER A CA 1
ATOM 674 C C . SER A 1 86 ? 4.861 -6.434 -19.874 1.00 96.50 86 SER A C 1
ATOM 676 O O . SER A 1 86 ? 5.021 -6.042 -21.031 1.00 96.50 86 SER A O 1
ATOM 678 N N . LYS A 1 87 ? 4.308 -5.657 -18.933 1.00 94.31 87 LYS A N 1
ATOM 679 C CA . LYS A 1 87 ? 3.905 -4.268 -19.176 1.00 94.31 87 LYS A CA 1
ATOM 680 C C . LYS A 1 87 ? 5.126 -3.349 -19.258 1.00 94.31 87 LYS A C 1
ATOM 682 O O . LYS A 1 87 ? 5.939 -3.360 -18.333 1.00 94.31 87 LYS A O 1
ATOM 687 N N . PRO A 1 88 ? 5.274 -2.538 -20.321 1.00 95.25 88 PRO A N 1
ATOM 688 C CA . PRO A 1 88 ? 6.344 -1.551 -20.394 1.00 95.25 88 PRO A CA 1
ATOM 689 C C . PRO A 1 88 ? 6.140 -0.447 -19.346 1.00 95.25 88 PRO A C 1
ATOM 691 O O . PRO A 1 88 ? 5.008 -0.098 -19.014 1.00 95.25 88 PRO A O 1
ATOM 694 N N . GLU A 1 89 ? 7.241 0.142 -18.874 1.00 94.44 89 GLU A N 1
ATOM 695 C CA . GLU A 1 89 ? 7.271 1.138 -17.786 1.00 94.44 89 GLU A CA 1
ATOM 696 C C . GLU A 1 89 ? 6.253 2.272 -17.972 1.00 94.44 89 GLU A C 1
ATOM 698 O O . GLU A 1 89 ? 5.528 2.611 -17.045 1.00 94.44 89 GLU A O 1
ATOM 703 N N . PHE A 1 90 ? 6.131 2.813 -19.188 1.00 95.44 90 PHE A N 1
ATOM 704 C CA . PHE A 1 90 ? 5.184 3.894 -19.466 1.00 95.44 90 PHE A CA 1
ATOM 705 C C . PHE A 1 90 ? 3.716 3.483 -19.265 1.00 95.44 90 PHE A C 1
ATOM 707 O O . PHE A 1 90 ? 2.923 4.267 -18.751 1.00 95.44 90 PHE A O 1
ATOM 714 N N . GLU A 1 91 ? 3.341 2.262 -19.660 1.00 96.06 91 GLU A N 1
ATOM 715 C CA . GLU A 1 91 ? 1.976 1.758 -19.469 1.00 96.06 91 GLU A CA 1
ATOM 716 C C . GLU A 1 91 ? 1.703 1.454 -17.994 1.00 96.06 91 GLU A C 1
ATOM 718 O O . GLU A 1 91 ? 0.635 1.798 -17.484 1.00 96.06 91 GLU A O 1
ATOM 723 N N . ALA A 1 92 ? 2.674 0.844 -17.306 1.00 95.81 92 ALA A N 1
ATOM 724 C CA . ALA A 1 92 ? 2.606 0.590 -15.871 1.00 95.81 92 ALA A CA 1
ATOM 725 C C . ALA A 1 92 ? 2.395 1.899 -15.095 1.00 95.81 92 ALA A C 1
ATOM 727 O O . ALA A 1 92 ? 1.442 2.008 -14.326 1.00 95.81 92 ALA A O 1
ATOM 728 N N . PHE A 1 93 ? 3.209 2.916 -15.388 1.00 94.06 93 PHE A N 1
ATOM 729 C CA . PHE A 1 93 ? 3.094 4.235 -14.779 1.00 94.06 93 PHE A CA 1
ATOM 730 C C . PHE A 1 93 ? 1.747 4.899 -15.072 1.00 94.06 93 PHE A C 1
ATOM 732 O O . PHE A 1 93 ? 1.098 5.405 -14.175 1.00 94.06 93 PHE A O 1
ATOM 739 N N . ALA A 1 94 ? 1.278 4.886 -16.321 1.00 95.31 94 ALA A N 1
ATOM 740 C CA . ALA A 1 94 ? 0.055 5.603 -16.676 1.00 95.31 94 ALA A CA 1
ATOM 741 C C . ALA A 1 94 ? -1.240 4.965 -16.134 1.00 95.31 94 ALA A C 1
ATOM 743 O O . ALA A 1 94 ? -2.278 5.632 -16.127 1.00 95.31 94 ALA A O 1
ATOM 744 N N . SER A 1 95 ? -1.221 3.680 -15.763 1.00 94.06 95 SER A N 1
ATOM 745 C CA . SER A 1 95 ? -2.438 2.924 -15.428 1.00 94.06 95 SER A CA 1
ATOM 746 C C . SER A 1 95 ? -2.494 2.362 -14.008 1.00 94.06 95 SER A C 1
ATOM 748 O O . SER A 1 95 ? -3.600 2.150 -13.508 1.00 94.06 95 SER A O 1
ATOM 750 N N . GLU A 1 96 ? -1.352 2.114 -13.362 1.00 90.62 96 GLU A N 1
ATOM 751 C CA . GLU A 1 96 ? -1.291 1.418 -12.068 1.00 90.62 96 GLU A CA 1
ATOM 752 C C . GLU A 1 96 ? -0.524 2.174 -10.975 1.00 90.62 96 GLU A C 1
ATOM 754 O O . GLU A 1 96 ? -0.696 1.844 -9.798 1.00 90.62 96 GLU A O 1
ATOM 759 N N . VAL A 1 97 ? 0.287 3.171 -11.343 1.00 87.12 97 VAL A N 1
ATOM 760 C CA . VAL A 1 97 ? 1.062 4.015 -10.416 1.00 87.12 97 VAL A CA 1
ATOM 761 C C . VAL A 1 97 ? 0.451 5.410 -10.351 1.00 87.12 97 VAL A C 1
ATOM 763 O O . VAL A 1 97 ? 0.238 5.891 -9.215 1.00 87.12 97 VAL A O 1
#